Protein AF-A0A0Q6VWX6-F1 (afdb_monomer_lite)

Radius of gyration: 13.11 Å; chains: 1; bounding box: 34×36×34 Å

Secondary structure (DSSP, 8-state):
-------EEEEPSS--TTS-SEEEEETTTEEEEEEEEEE-TTT--EEEEEEE--TTSSSPEEEEEEE-TT-SPEEEEE------

Structure (mmCIF, N/CA/C/O backbone):
data_AF-A0A0Q6VWX6-F1
#
_entry.id   AF-A0A0Q6VWX6-F1
#
loop_
_atom_site.group_PDB
_atom_site.id
_atom_site.type_symbol
_atom_site.label_atom_id
_atom_site.label_alt_id
_atom_site.label_comp_id
_atom_site.label_asym_id
_atom_site.label_entity_id
_atom_site.label_seq_id
_atom_site.pdbx_PDB_ins_code
_atom_site.Cartn_x
_atom_site.Cartn_y
_atom_site.Cartn_z
_atom_site.occupancy
_atom_site.B_iso_or_equiv
_atom_site.auth_seq_id
_atom_site.auth_comp_id
_atom_site.auth_asym_id
_atom_site.auth_atom_id
_atom_site.pdbx_PDB_model_num
ATOM 1 N N . MET A 1 1 ? -4.051 -18.566 2.004 1.00 42.03 1 MET A N 1
ATOM 2 C CA . MET A 1 1 ? -3.134 -18.218 3.111 1.00 42.03 1 MET A CA 1
ATOM 3 C C . MET A 1 1 ? -2.333 -17.001 2.678 1.00 42.03 1 MET A C 1
ATOM 5 O O . MET A 1 1 ? -1.648 -17.089 1.665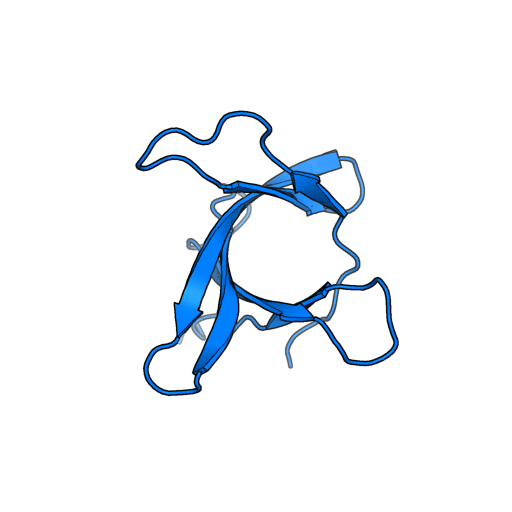 1.00 42.03 1 MET A O 1
ATOM 9 N N . ALA A 1 2 ? -2.500 -15.857 3.343 1.00 48.38 2 ALA A N 1
ATOM 10 C CA . ALA A 1 2 ? -1.686 -14.674 3.074 1.00 48.38 2 ALA A CA 1
ATOM 11 C C . ALA A 1 2 ? -0.339 -14.855 3.786 1.00 48.38 2 ALA A C 1
ATOM 13 O O . ALA A 1 2 ? -0.306 -15.079 4.992 1.00 48.38 2 ALA A O 1
ATOM 14 N N . THR A 1 3 ? 0.762 -14.829 3.039 1.00 47.53 3 THR A N 1
ATOM 15 C CA . THR A 1 3 ? 2.101 -14.792 3.633 1.00 47.53 3 THR A CA 1
ATOM 16 C C . THR A 1 3 ? 2.350 -13.370 4.119 1.00 47.53 3 THR A C 1
ATOM 18 O O . THR A 1 3 ? 2.299 -12.430 3.322 1.00 47.53 3 THR A O 1
ATOM 21 N N . ILE A 1 4 ? 2.595 -13.223 5.421 1.00 52.03 4 ILE A N 1
ATOM 22 C CA . ILE A 1 4 ? 3.060 -11.979 6.034 1.00 52.03 4 ILE A CA 1
ATOM 23 C C . ILE A 1 4 ? 4.566 -11.918 5.763 1.00 52.03 4 ILE A C 1
ATOM 25 O O . ILE A 1 4 ? 5.328 -12.728 6.284 1.00 52.03 4 ILE A O 1
ATOM 29 N N . GLY A 1 5 ? 4.975 -11.035 4.856 1.00 59.28 5 GLY A N 1
ATOM 30 C CA . GLY A 1 5 ? 6.379 -10.688 4.648 1.00 59.28 5 GLY A CA 1
ATOM 31 C C . GLY A 1 5 ? 6.721 -9.443 5.456 1.00 59.28 5 GLY A C 1
ATOM 32 O O . GLY A 1 5 ? 5.853 -8.604 5.691 1.00 59.28 5 GLY A O 1
ATOM 33 N N . THR A 1 6 ? 7.972 -9.305 5.877 1.00 59.91 6 THR A N 1
ATOM 34 C CA . THR A 1 6 ? 8.472 -8.032 6.397 1.00 59.91 6 THR A CA 1
ATOM 35 C C . THR A 1 6 ? 8.744 -7.100 5.215 1.00 59.91 6 THR A C 1
ATOM 37 O O . THR A 1 6 ? 9.476 -7.446 4.285 1.00 59.91 6 THR A O 1
ATOM 40 N N . PHE A 1 7 ? 8.119 -5.924 5.220 1.00 67.69 7 PHE A N 1
ATOM 41 C CA . PHE A 1 7 ? 8.284 -4.904 4.183 1.00 67.69 7 PHE A CA 1
ATOM 42 C C . PHE A 1 7 ? 8.689 -3.585 4.827 1.00 67.69 7 PHE A C 1
ATOM 44 O O . PHE A 1 7 ? 8.228 -3.250 5.918 1.00 67.69 7 PHE A O 1
ATOM 51 N N . THR A 1 8 ? 9.519 -2.814 4.134 1.00 69.31 8 THR A N 1
ATOM 52 C CA . THR A 1 8 ? 9.947 -1.492 4.591 1.00 69.31 8 THR A CA 1
ATOM 53 C C . THR A 1 8 ? 9.168 -0.438 3.817 1.00 69.31 8 THR A C 1
ATOM 55 O O . THR A 1 8 ? 9.216 -0.402 2.588 1.00 69.31 8 THR A O 1
ATOM 58 N N . SER A 1 9 ? 8.437 0.432 4.512 1.00 70.19 9 SER A N 1
ATOM 59 C CA . SER A 1 9 ? 7.731 1.554 3.888 1.00 70.19 9 SER A CA 1
ATOM 60 C C . SER A 1 9 ? 8.508 2.853 4.087 1.00 70.19 9 SER A C 1
ATOM 62 O O . SER A 1 9 ? 8.711 3.269 5.228 1.00 70.19 9 SER A O 1
ATOM 64 N N . ASN A 1 10 ? 8.887 3.530 3.002 1.00 77.94 10 ASN A N 1
ATOM 65 C CA . ASN A 1 10 ? 9.442 4.883 3.081 1.00 77.94 10 ASN A CA 1
ATOM 66 C C . ASN A 1 10 ? 8.339 5.911 2.844 1.00 77.94 10 ASN A C 1
ATOM 68 O O . ASN A 1 10 ? 7.585 5.816 1.872 1.00 77.94 10 ASN A O 1
ATOM 72 N N . ARG A 1 11 ? 8.254 6.905 3.730 1.00 77.38 11 ARG A N 1
ATOM 73 C CA . ARG A 1 11 ? 7.328 8.029 3.582 1.00 77.38 11 ARG A CA 1
ATOM 74 C C . ARG A 1 11 ? 7.808 8.946 2.462 1.00 77.38 11 ARG A C 1
ATOM 76 O O . ARG A 1 11 ? 8.979 9.305 2.411 1.00 77.38 11 ARG A O 1
ATOM 83 N N . VAL A 1 12 ? 6.893 9.337 1.584 1.00 78.88 12 VAL A N 1
ATOM 84 C CA . VAL A 1 12 ? 7.144 10.357 0.568 1.00 78.88 12 VAL A CA 1
ATOM 85 C C . VAL A 1 12 ? 6.930 11.719 1.219 1.00 78.88 12 VAL A C 1
ATOM 87 O O . VAL A 1 12 ? 5.855 12.006 1.738 1.00 78.88 12 VAL A O 1
ATOM 90 N N . GLU A 1 13 ? 7.971 12.546 1.226 1.00 70.31 13 GLU A N 1
ATOM 91 C CA . GLU A 1 13 ? 7.991 13.842 1.922 1.00 70.31 13 GLU A CA 1
ATOM 92 C C . GLU A 1 13 ? 7.109 14.892 1.226 1.00 70.31 13 GLU A C 1
ATOM 94 O O . GLU A 1 13 ? 6.594 15.799 1.870 1.00 70.31 13 GLU A O 1
ATOM 99 N N . ASN A 1 14 ? 6.900 14.733 -0.086 1.00 68.00 14 ASN A N 1
ATOM 100 C CA . ASN A 1 14 ? 6.074 15.599 -0.927 1.00 68.00 14 ASN A CA 1
ATOM 101 C C . ASN A 1 14 ? 5.206 14.747 -1.869 1.00 68.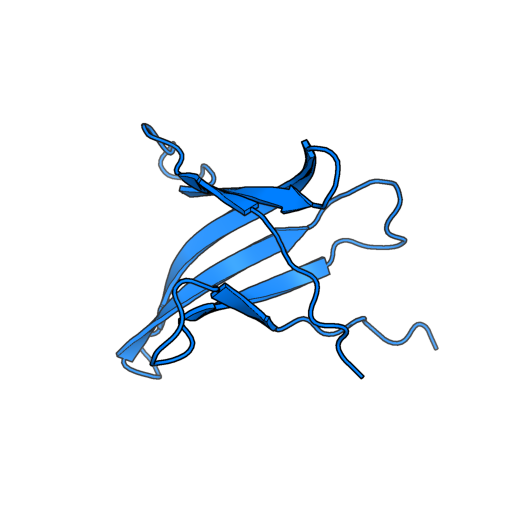00 14 ASN A C 1
ATOM 103 O O . ASN A 1 14 ? 5.537 14.595 -3.050 1.00 68.00 14 ASN A O 1
ATOM 107 N N . PRO A 1 15 ? 4.131 14.118 -1.368 1.00 69.00 15 PRO A N 1
ATOM 108 C CA . PRO A 1 15 ? 3.200 13.424 -2.241 1.00 69.00 15 PRO A CA 1
ATOM 109 C C . PRO A 1 15 ? 2.525 14.457 -3.151 1.00 69.00 15 PRO A C 1
ATOM 111 O O . PRO A 1 15 ? 2.036 15.483 -2.687 1.00 69.00 15 PRO A O 1
ATOM 114 N N . SER A 1 16 ? 2.495 14.214 -4.463 1.00 70.81 16 SER A N 1
ATOM 115 C CA . SER A 1 16 ? 1.569 14.957 -5.331 1.00 70.81 16 SER A CA 1
ATOM 116 C C . SER A 1 16 ? 0.124 14.690 -4.889 1.00 70.81 16 SER A C 1
ATOM 118 O O . SER A 1 16 ? -0.143 13.625 -4.339 1.00 70.81 16 SER A O 1
ATOM 120 N N . ASP A 1 17 ? -0.828 15.569 -5.217 1.00 68.38 17 ASP A N 1
ATOM 121 C CA . ASP A 1 17 ? -2.266 15.378 -4.919 1.00 68.38 17 ASP A CA 1
ATOM 122 C C . ASP A 1 17 ? -2.820 14.000 -5.335 1.00 68.38 17 ASP A C 1
ATOM 124 O O . ASP A 1 17 ? -3.738 13.464 -4.720 1.00 68.38 17 ASP A O 1
ATOM 128 N N . LYS A 1 18 ? -2.250 13.403 -6.389 1.00 70.94 18 LYS A N 1
ATOM 129 C CA . LYS A 1 18 ? -2.569 12.039 -6.857 1.00 70.94 18 LYS A CA 1
ATOM 130 C C . LYS A 1 18 ? -1.420 11.041 -6.671 1.00 70.94 18 LYS A C 1
ATOM 132 O O . LYS A 1 18 ? -1.504 9.899 -7.121 1.00 70.94 18 LYS A O 1
ATOM 137 N N . GLY A 1 19 ? -0.327 11.486 -6.065 1.00 76.50 19 GLY A N 1
ATOM 138 C CA . GLY A 1 19 ? 0.892 10.722 -5.861 1.00 76.50 19 GLY A CA 1
ATOM 139 C C . GLY A 1 19 ? 0.793 9.758 -4.678 1.00 76.50 19 GLY A C 1
ATOM 140 O O . GLY A 1 19 ? -0.114 9.861 -3.850 1.00 76.50 19 GLY A O 1
ATOM 141 N N . PRO A 1 20 ? 1.714 8.791 -4.601 1.00 82.62 20 PRO A N 1
ATOM 142 C CA . PRO A 1 20 ? 1.796 7.885 -3.468 1.00 82.62 20 PRO A CA 1
ATOM 143 C C . PRO A 1 20 ? 2.320 8.612 -2.226 1.00 82.62 20 PRO A C 1
ATOM 145 O O . PRO A 1 20 ? 3.263 9.396 -2.307 1.00 82.62 20 PRO A O 1
ATOM 148 N N . HIS A 1 21 ? 1.722 8.323 -1.071 1.00 83.00 21 HIS A N 1
ATOM 149 C CA . HIS A 1 21 ? 2.158 8.853 0.227 1.00 83.00 21 HIS A CA 1
ATOM 150 C C . HIS A 1 21 ? 3.321 8.047 0.810 1.00 83.00 21 HIS A C 1
ATOM 152 O O . HIS A 1 21 ? 4.149 8.571 1.552 1.00 83.00 21 HIS A O 1
ATOM 158 N N . PHE A 1 22 ? 3.390 6.767 0.458 1.00 82.69 22 PHE A N 1
ATOM 159 C CA . PHE A 1 22 ? 4.414 5.841 0.909 1.00 82.69 22 PHE A CA 1
ATOM 160 C C . PHE A 1 22 ? 4.856 4.964 -0.261 1.00 82.69 22 PHE A C 1
ATOM 162 O O . PHE A 1 22 ? 4.055 4.614 -1.128 1.00 82.69 22 PHE A O 1
ATOM 169 N N . ARG A 1 23 ? 6.132 4.590 -0.283 1.00 82.06 23 ARG A N 1
ATOM 170 C CA . ARG A 1 23 ? 6.678 3.588 -1.206 1.00 82.06 23 ARG A CA 1
ATOM 171 C C . ARG A 1 23 ? 6.992 2.319 -0.435 1.00 82.06 23 ARG A C 1
ATOM 173 O O . ARG A 1 23 ? 7.564 2.395 0.653 1.00 82.06 23 ARG A O 1
ATOM 180 N N . ILE A 1 24 ? 6.587 1.177 -0.980 1.00 79.12 24 ILE A N 1
ATOM 181 C CA . ILE A 1 24 ? 6.724 -0.128 -0.337 1.00 79.12 24 ILE A CA 1
ATOM 182 C C . ILE A 1 24 ? 7.887 -0.877 -0.975 1.00 79.12 24 ILE A C 1
ATOM 184 O O . ILE A 1 24 ? 7.891 -1.133 -2.181 1.00 79.12 24 ILE A O 1
ATOM 188 N N . TYR A 1 25 ? 8.845 -1.256 -0.137 1.00 76.44 25 TYR A N 1
ATOM 189 C CA . TYR A 1 25 ? 10.020 -2.021 -0.521 1.00 76.44 25 TYR A CA 1
ATOM 190 C C . TYR A 1 25 ? 9.977 -3.407 0.121 1.00 76.44 25 TYR A C 1
ATOM 192 O O . TYR A 1 25 ? 9.668 -3.549 1.306 1.00 76.44 25 TYR A O 1
ATOM 200 N N . ALA A 1 26 ? 10.302 -4.434 -0.659 1.00 70.44 26 ALA A N 1
ATOM 201 C CA . ALA A 1 26 ? 10.544 -5.775 -0.137 1.00 70.44 26 ALA A CA 1
ATOM 202 C C . ALA A 1 26 ? 11.992 -5.964 0.315 1.00 70.44 26 ALA A C 1
ATOM 204 O O . ALA A 1 26 ? 12.876 -5.148 0.030 1.00 70.44 26 ALA A O 1
ATOM 205 N N . ALA A 1 27 ? 12.228 -7.088 0.997 1.00 62.66 27 ALA A N 1
ATOM 206 C CA . ALA A 1 27 ? 13.563 -7.592 1.283 1.00 62.66 27 ALA A CA 1
ATOM 207 C C . ALA A 1 27 ? 14.454 -7.497 0.028 1.00 62.66 27 ALA A C 1
ATOM 209 O O . ALA A 1 27 ? 14.116 -8.033 -1.027 1.00 62.66 27 ALA A O 1
ATOM 210 N N . GLY A 1 28 ? 15.573 -6.775 0.147 1.00 62.19 28 GLY A N 1
ATOM 211 C CA . GLY A 1 28 ? 16.478 -6.484 -0.972 1.00 62.19 28 GLY A CA 1
ATOM 212 C C . GLY A 1 28 ? 16.291 -5.116 -1.643 1.00 62.19 28 GLY A C 1
ATOM 213 O O . GLY A 1 28 ? 16.849 -4.911 -2.714 1.00 62.19 28 GLY A O 1
ATOM 214 N N . ALA A 1 29 ? 15.542 -4.185 -1.033 1.00 65.50 29 ALA A N 1
ATOM 215 C CA . ALA A 1 29 ? 15.314 -2.824 -1.547 1.00 65.50 29 ALA A CA 1
ATOM 216 C C . ALA A 1 29 ? 14.620 -2.773 -2.924 1.00 65.50 29 ALA A C 1
ATOM 218 O O . ALA A 1 29 ? 14.710 -1.779 -3.644 1.00 65.50 29 ALA A O 1
ATOM 219 N N . VAL A 1 30 ? 13.893 -3.835 -3.273 1.00 70.50 30 VAL A N 1
ATOM 220 C CA . VAL A 1 30 ? 13.081 -3.892 -4.490 1.00 70.50 30 VAL A CA 1
ATOM 221 C C . VAL A 1 30 ? 11.789 -3.124 -4.242 1.00 70.50 30 VAL A C 1
ATOM 223 O O . VAL A 1 30 ? 11.048 -3.442 -3.309 1.00 70.50 30 VAL A O 1
ATOM 226 N N . GLU A 1 31 ? 11.529 -2.105 -5.060 1.00 78.56 31 GLU A N 1
ATOM 227 C CA . GLU A 1 31 ? 10.264 -1.369 -5.039 1.00 78.56 31 GLU A CA 1
ATOM 228 C C . GLU A 1 31 ? 9.154 -2.294 -5.544 1.00 78.56 31 GLU A C 1
ATOM 230 O O . GLU A 1 31 ? 9.082 -2.588 -6.730 1.00 78.56 31 GLU A O 1
ATOM 235 N N . LEU A 1 32 ? 8.301 -2.774 -4.636 1.00 77.00 32 LEU A N 1
ATOM 236 C CA . LEU A 1 32 ? 7.145 -3.586 -5.022 1.00 77.00 32 LEU A CA 1
ATOM 237 C C . LEU A 1 32 ? 5.946 -2.724 -5.410 1.00 77.00 32 LEU A C 1
ATOM 239 O O . LEU A 1 32 ? 5.047 -3.188 -6.110 1.00 77.00 32 LEU A O 1
ATOM 243 N N . GLY A 1 33 ? 5.893 -1.489 -4.910 1.00 84.44 33 GLY A N 1
ATOM 244 C CA . GLY A 1 33 ? 4.844 -0.557 -5.273 1.00 84.44 33 GLY A CA 1
ATOM 245 C C . GLY A 1 33 ? 4.675 0.596 -4.300 1.00 84.44 33 GLY A C 1
ATOM 246 O O . GLY A 1 33 ? 5.618 1.093 -3.684 1.00 84.44 33 GLY A O 1
ATOM 247 N N . ALA A 1 34 ? 3.433 1.040 -4.186 1.00 88.19 34 ALA A N 1
ATOM 248 C CA . ALA A 1 34 ? 3.079 2.310 -3.585 1.00 88.19 34 ALA A CA 1
ATOM 249 C C . ALA A 1 34 ? 1.894 2.172 -2.635 1.00 88.19 34 ALA A C 1
ATOM 251 O O . ALA A 1 34 ? 1.042 1.302 -2.801 1.00 88.19 34 ALA A O 1
ATOM 252 N N . ALA A 1 35 ? 1.824 3.067 -1.658 1.00 86.38 35 ALA A N 1
ATOM 253 C CA . ALA A 1 35 ? 0.740 3.143 -0.705 1.00 86.38 35 ALA A CA 1
ATOM 254 C C . ALA A 1 35 ? 0.215 4.576 -0.541 1.00 86.38 35 ALA A C 1
ATOM 256 O O . ALA A 1 35 ? 0.946 5.567 -0.607 1.00 86.38 35 ALA A O 1
ATOM 257 N N . TRP A 1 36 ? -1.091 4.668 -0.334 1.00 87.81 36 TRP A N 1
ATOM 258 C CA . TRP A 1 36 ? -1.861 5.888 -0.170 1.00 87.81 36 TRP A CA 1
ATOM 259 C C . TRP A 1 36 ? -2.578 5.822 1.163 1.00 87.81 36 TRP A C 1
ATOM 261 O O . TRP A 1 36 ? -3.305 4.865 1.434 1.00 87.81 36 TRP A O 1
ATOM 271 N N . GLN A 1 37 ? -2.398 6.854 1.977 1.00 84.56 37 GLN A N 1
ATOM 272 C CA . GLN A 1 37 ? -3.157 6.982 3.205 1.00 84.56 37 GLN A CA 1
ATOM 273 C C . GLN A 1 37 ? -4.605 7.310 2.867 1.00 84.56 37 GLN A C 1
ATOM 275 O O . GLN A 1 37 ? -4.882 8.263 2.139 1.00 84.56 37 GLN A O 1
ATOM 280 N N . LYS A 1 38 ? -5.519 6.473 3.352 1.00 84.38 38 LYS A N 1
ATOM 281 C CA . LYS A 1 38 ? -6.953 6.658 3.198 1.00 84.38 38 LYS A CA 1
ATOM 282 C C . LYS A 1 38 ? -7.626 6.578 4.555 1.00 84.38 38 LYS A C 1
ATOM 284 O O . LYS A 1 38 ? -7.257 5.785 5.414 1.00 84.38 38 LYS A O 1
ATOM 289 N N . HIS A 1 39 ? -8.646 7.400 4.712 1.00 81.69 39 HIS A N 1
ATOM 290 C CA . HIS A 1 39 ? -9.527 7.348 5.858 1.00 81.69 39 HIS A CA 1
ATOM 291 C C . HIS A 1 39 ? -10.787 6.580 5.464 1.00 81.69 39 HIS A C 1
ATOM 293 O O . HIS A 1 39 ? -11.373 6.843 4.411 1.00 81.69 39 HIS A O 1
ATOM 299 N N . SER A 1 40 ? -11.181 5.592 6.263 1.00 77.12 40 SER A N 1
ATOM 300 C CA . SER A 1 40 ? -12.423 4.859 6.032 1.00 77.12 40 SER A CA 1
ATOM 301 C C . SER A 1 40 ? -13.565 5.557 6.754 1.00 77.12 40 SER A C 1
ATOM 303 O O . SER A 1 40 ? -13.676 5.441 7.969 1.00 77.12 40 SER A O 1
ATOM 305 N N . GLU A 1 41 ? -14.464 6.213 6.023 1.00 75.81 41 GLU A N 1
ATOM 306 C CA . GLU A 1 41 ? -15.673 6.809 6.617 1.00 75.81 41 GLU A CA 1
ATOM 307 C C . GLU A 1 41 ? -16.591 5.748 7.250 1.00 75.81 41 GLU A C 1
ATOM 309 O O . GLU A 1 41 ? -17.318 6.021 8.200 1.00 75.81 41 GLU A O 1
ATOM 314 N N . GLN A 1 42 ? -16.530 4.509 6.751 1.00 74.81 42 GLN A N 1
ATOM 315 C CA . GLN A 1 42 ? -17.411 3.422 7.175 1.00 74.81 42 GLN A CA 1
ATOM 316 C C . GLN A 1 42 ? -16.956 2.745 8.476 1.00 74.81 42 GLN A C 1
ATOM 318 O O . GLN A 1 42 ? -17.780 2.237 9.231 1.00 74.81 42 GLN A O 1
ATOM 323 N N . THR A 1 43 ? -15.646 2.705 8.733 1.00 71.38 43 THR A N 1
ATOM 324 C CA . THR A 1 43 ? -15.071 2.092 9.946 1.00 71.38 43 THR A CA 1
ATOM 325 C C . THR A 1 43 ? -14.449 3.118 10.891 1.00 71.38 43 THR A C 1
ATOM 327 O O . THR A 1 43 ? -14.068 2.752 12.000 1.00 71.38 43 THR A O 1
ATOM 330 N N . GLY A 1 44 ? -14.328 4.380 10.464 1.00 77.00 44 GLY A N 1
ATOM 331 C CA . GLY A 1 44 ? -13.669 5.464 11.196 1.00 77.00 44 GLY A CA 1
ATOM 332 C C . GLY A 1 44 ? -12.169 5.251 11.407 1.00 77.00 44 GLY A C 1
ATOM 333 O O . GLY A 1 44 ? -11.570 5.935 12.231 1.00 77.00 44 GLY A O 1
ATOM 334 N N . ARG A 1 45 ? -11.566 4.273 10.720 1.00 78.06 45 ARG A N 1
ATOM 335 C CA . ARG A 1 45 ? -10.157 3.901 10.882 1.00 78.06 45 ARG A CA 1
ATOM 336 C C . ARG A 1 45 ? -9.340 4.347 9.686 1.00 78.06 45 ARG A C 1
ATOM 338 O O . ARG A 1 45 ? -9.765 4.199 8.535 1.00 78.06 45 ARG A O 1
ATOM 345 N N . ASP A 1 46 ? -8.145 4.829 9.975 1.00 81.12 46 ASP A N 1
ATOM 346 C CA . ASP A 1 46 ? -7.128 5.086 8.972 1.00 81.12 46 ASP A CA 1
ATOM 347 C C . ASP A 1 46 ? -6.547 3.760 8.479 1.00 81.12 46 ASP A C 1
ATOM 349 O O . ASP A 1 46 ? -6.238 2.857 9.256 1.00 81.12 46 ASP A O 1
ATOM 353 N N . TYR A 1 47 ? -6.441 3.626 7.162 1.00 82.56 47 TYR A N 1
ATOM 354 C CA . TYR A 1 47 ? -5.818 2.481 6.518 1.00 82.56 47 TYR A CA 1
ATOM 355 C C . TYR A 1 47 ? -4.926 2.957 5.379 1.00 82.56 47 TYR A C 1
ATOM 357 O O . TYR A 1 47 ? -5.170 3.967 4.715 1.00 82.56 47 TYR A O 1
ATOM 365 N N . LEU A 1 48 ? -3.867 2.208 5.120 1.00 83.75 48 LEU A N 1
ATOM 366 C CA . LEU A 1 48 ? -2.974 2.486 4.011 1.00 83.75 48 LEU A CA 1
ATOM 367 C C . LEU A 1 48 ? -3.376 1.581 2.843 1.00 83.75 48 LEU A C 1
ATOM 369 O O . LEU A 1 48 ? -3.176 0.369 2.866 1.00 83.75 48 LEU A O 1
ATOM 373 N N . SER A 1 49 ? -3.969 2.162 1.805 1.00 85.81 49 SER A N 1
ATOM 374 C CA . SER A 1 49 ? -4.270 1.449 0.565 1.00 85.81 49 SER A CA 1
ATOM 375 C C . SER A 1 49 ? -2.975 1.245 -0.206 1.00 85.81 49 SER A C 1
ATOM 377 O O . SER A 1 49 ? -2.329 2.218 -0.570 1.00 85.81 49 SER A O 1
ATOM 379 N N . VAL A 1 50 ? -2.613 0.009 -0.512 1.00 85.19 50 VAL A N 1
ATOM 380 C CA . VAL A 1 50 ? -1.375 -0.339 -1.215 1.00 85.19 50 VAL A CA 1
ATOM 381 C C . VAL A 1 50 ? -1.696 -0.914 -2.582 1.00 85.19 50 VAL A C 1
ATOM 383 O O . VAL A 1 50 ? -2.611 -1.723 -2.730 1.00 85.19 50 VAL A O 1
ATOM 386 N N . LYS A 1 51 ? -0.914 -0.530 -3.583 1.00 85.88 51 LYS A N 1
ATOM 387 C CA . LYS A 1 51 ? -0.896 -1.156 -4.898 1.00 85.88 51 LYS A CA 1
ATOM 388 C C . LYS A 1 51 ? 0.520 -1.641 -5.177 1.00 85.88 51 LYS A C 1
ATOM 390 O O . LYS A 1 51 ? 1.440 -0.828 -5.253 1.00 85.88 51 LYS A O 1
ATOM 3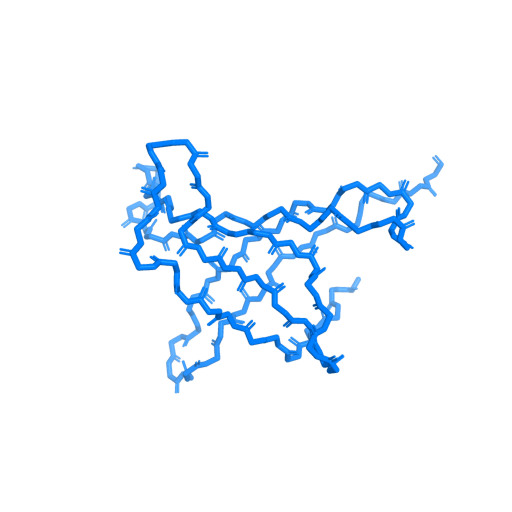95 N N . LEU A 1 52 ? 0.670 -2.950 -5.331 1.00 82.69 52 LEU A N 1
ATOM 396 C CA . LEU A 1 52 ? 1.906 -3.589 -5.756 1.00 82.69 52 LEU A CA 1
ATOM 397 C C . LEU A 1 52 ? 1.783 -3.911 -7.245 1.00 82.69 52 LEU A C 1
ATOM 399 O O . LEU A 1 52 ? 0.931 -4.700 -7.653 1.00 82.69 52 LEU A O 1
ATOM 403 N N . ASP A 1 53 ? 2.589 -3.241 -8.052 1.00 79.88 53 ASP A N 1
ATOM 404 C CA . ASP A 1 53 ? 2.557 -3.293 -9.513 1.00 79.88 53 ASP A CA 1
ATOM 405 C C . ASP A 1 53 ? 3.990 -3.575 -9.963 1.00 79.88 53 ASP A C 1
ATOM 407 O O . ASP A 1 53 ? 4.742 -2.672 -10.311 1.00 79.88 53 ASP A O 1
ATOM 411 N N . ASP A 1 54 ? 4.395 -4.834 -9.820 1.00 73.81 54 ASP A N 1
ATOM 412 C CA . ASP A 1 54 ? 5.718 -5.308 -10.214 1.00 73.81 54 ASP A CA 1
ATOM 413 C C . ASP A 1 54 ? 5.557 -6.294 -11.382 1.00 73.81 54 ASP A C 1
ATOM 415 O O . ASP A 1 54 ? 4.665 -7.147 -11.328 1.00 73.81 54 ASP A O 1
ATOM 419 N N . PRO A 1 55 ? 6.388 -6.211 -12.436 1.00 72.38 55 PRO A N 1
ATOM 420 C CA . PRO A 1 55 ? 6.308 -7.103 -13.594 1.00 72.38 55 PRO A CA 1
ATOM 421 C C . PRO A 1 55 ? 6.555 -8.584 -13.264 1.00 72.38 55 PRO A C 1
ATOM 423 O O . PRO A 1 55 ? 6.206 -9.446 -14.070 1.00 72.38 55 PRO A O 1
ATOM 426 N N . SER A 1 56 ? 7.124 -8.909 -12.098 1.00 70.25 56 SER A N 1
ATOM 427 C CA . SER A 1 56 ? 7.230 -10.292 -11.613 1.00 70.25 56 SER A CA 1
ATOM 428 C C . SER A 1 56 ? 5.888 -10.826 -11.107 1.00 70.25 56 SER A C 1
ATOM 430 O O . SER A 1 56 ? 5.723 -12.041 -10.968 1.00 70.25 56 SER A O 1
ATOM 432 N N . PHE A 1 57 ? 4.914 -9.952 -10.824 1.00 70.38 57 PHE A N 1
ATOM 433 C CA . PHE A 1 57 ? 3.560 -10.365 -10.491 1.00 70.38 57 PHE A CA 1
ATOM 434 C C . PHE A 1 57 ? 2.727 -10.583 -11.760 1.00 70.38 57 PHE A C 1
ATOM 436 O O . PHE A 1 57 ? 2.726 -9.757 -12.670 1.00 70.38 57 PHE A O 1
ATOM 443 N N . PRO A 1 58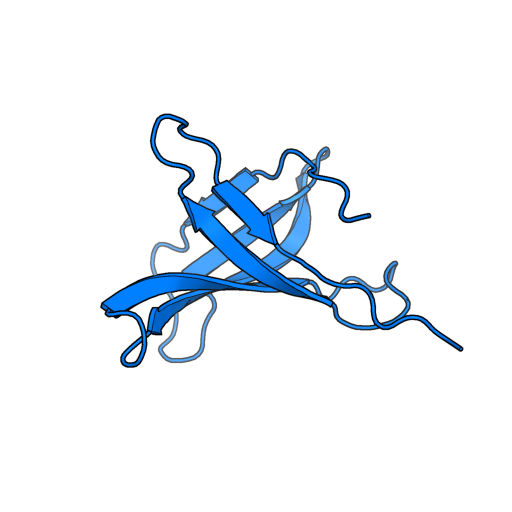 ? 1.938 -11.670 -11.822 1.00 71.94 58 PRO A N 1
ATOM 444 C CA . PRO A 1 58 ? 1.084 -11.953 -12.975 1.00 71.94 58 PRO A CA 1
ATOM 445 C C . PRO A 1 58 ? -0.058 -10.941 -13.158 1.00 71.94 58 PRO A C 1
ATOM 447 O O . PRO A 1 58 ? -0.670 -10.901 -14.224 1.00 71.94 58 PRO A O 1
ATOM 450 N N . ALA A 1 59 ? -0.384 -10.184 -12.110 1.00 78.38 59 ALA A N 1
ATOM 451 C CA . ALA A 1 59 ? -1.359 -9.105 -12.106 1.00 78.38 59 ALA A CA 1
ATOM 452 C C . ALA A 1 59 ? -1.036 -8.134 -10.955 1.00 78.38 59 ALA A C 1
ATOM 454 O O . ALA A 1 59 ? -0.441 -8.565 -9.961 1.00 78.38 59 ALA A O 1
ATOM 455 N N . PRO A 1 60 ? -1.471 -6.864 -11.041 1.00 79.62 60 PRO A N 1
ATOM 456 C CA . PRO A 1 60 ? -1.354 -5.918 -9.938 1.00 79.62 60 PRO A CA 1
ATOM 457 C C . PRO A 1 60 ? -2.058 -6.443 -8.684 1.00 79.62 60 PRO A C 1
ATOM 459 O O . PRO A 1 60 ? -3.195 -6.918 -8.749 1.00 79.62 60 PRO A O 1
ATOM 462 N N . ILE A 1 61 ? -1.397 -6.334 -7.535 1.00 81.62 61 ILE A N 1
ATOM 463 C CA . ILE A 1 61 ? -1.942 -6.751 -6.243 1.00 81.62 61 ILE A CA 1
ATOM 464 C C . ILE A 1 61 ? -2.389 -5.509 -5.483 1.00 81.62 61 ILE A C 1
ATOM 466 O O . ILE A 1 61 ? -1.607 -4.595 -5.226 1.00 81.62 61 ILE A O 1
ATOM 470 N N . TYR A 1 62 ? -3.652 -5.505 -5.075 1.00 83.38 62 TYR A N 1
ATOM 471 C CA . TYR A 1 62 ? -4.191 -4.500 -4.171 1.00 83.38 62 TYR A CA 1
ATOM 472 C C . TYR A 1 62 ? -4.146 -5.046 -2.751 1.00 83.38 62 TYR A C 1
ATOM 474 O O . TYR A 1 62 ? -4.628 -6.147 -2.477 1.00 83.38 62 TYR A O 1
ATOM 482 N N . ALA A 1 63 ? -3.539 -4.278 -1.860 1.00 82.12 63 ALA A N 1
ATOM 483 C CA . ALA A 1 63 ? -3.343 -4.653 -0.477 1.00 82.12 63 ALA A CA 1
ATOM 484 C C . ALA A 1 63 ? -3.757 -3.512 0.454 1.00 82.12 63 ALA A C 1
ATOM 486 O O . ALA A 1 63 ? -3.934 -2.365 0.046 1.00 82.12 63 ALA A O 1
ATOM 487 N N . THR A 1 64 ? -3.954 -3.831 1.722 1.00 82.94 64 THR A N 1
ATOM 488 C CA . THR A 1 64 ? -4.297 -2.876 2.770 1.00 82.94 64 THR A CA 1
ATOM 489 C C . THR A 1 64 ? -3.314 -3.057 3.908 1.00 82.94 64 THR A C 1
ATOM 491 O O . THR A 1 64 ? -3.232 -4.131 4.494 1.00 82.94 64 THR A O 1
ATOM 494 N N . LEU A 1 65 ? -2.538 -2.016 4.182 1.00 78.25 65 LEU A N 1
ATOM 495 C CA . LEU A 1 65 ? -1.653 -1.934 5.332 1.00 78.25 65 LEU A CA 1
ATOM 496 C C . LEU A 1 65 ? -2.459 -1.392 6.516 1.00 78.25 65 LEU A C 1
ATOM 498 O O . LEU A 1 65 ? -3.093 -0.338 6.416 1.00 78.25 65 LEU A O 1
ATOM 502 N N . THR A 1 66 ? -2.429 -2.125 7.622 1.00 75.25 66 THR A N 1
ATOM 503 C CA . THR A 1 66 ? -3.007 -1.718 8.904 1.00 75.25 66 THR A CA 1
ATOM 504 C C . THR A 1 66 ? -1.946 -1.836 9.983 1.00 75.25 66 THR A C 1
ATOM 506 O O . THR A 1 66 ? -1.175 -2.795 9.996 1.00 75.25 66 THR A O 1
ATOM 509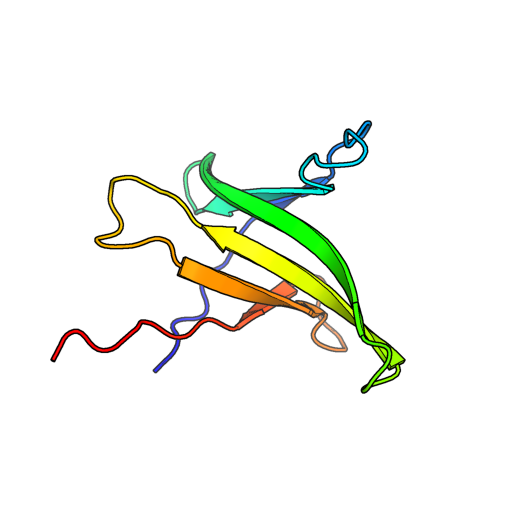 N N . GLU A 1 67 ? -1.898 -0.863 10.883 1.00 68.62 67 GLU A N 1
ATOM 510 C CA . GLU A 1 67 ? -1.087 -0.965 12.094 1.00 68.62 67 GLU A CA 1
ATOM 511 C C . GLU A 1 67 ? -1.650 -2.094 12.966 1.00 68.62 67 GLU A C 1
ATOM 513 O O . GLU A 1 67 ? -2.868 -2.192 13.154 1.00 68.62 67 GLU A O 1
ATOM 518 N N . VAL A 1 68 ? -0.774 -2.979 13.445 1.00 63.56 68 VAL A N 1
ATOM 519 C CA . VAL A 1 68 ? -1.129 -3.969 14.465 1.00 63.56 68 VAL A CA 1
ATOM 520 C C . VAL A 1 68 ? -0.832 -3.345 15.818 1.00 63.56 68 VAL A C 1
ATOM 522 O O . VAL A 1 68 ? 0.260 -2.837 16.067 1.00 63.56 68 VAL A O 1
ATOM 525 N N . GLU A 1 69 ? -1.839 -3.328 16.683 1.00 52.22 69 GLU A N 1
ATOM 526 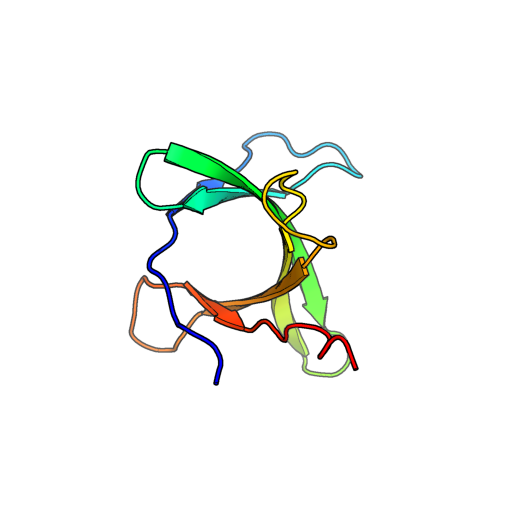C CA . GLU A 1 69 ? -1.759 -2.691 17.992 1.00 52.22 69 GLU A CA 1
ATOM 527 C C . GLU A 1 69 ? -0.674 -3.375 18.847 1.00 52.22 69 GLU A C 1
ATOM 529 O O . GLU A 1 69 ? -0.833 -4.521 19.262 1.00 52.22 69 GLU A O 1
ATOM 534 N N . GLY A 1 70 ? 0.446 -2.679 19.081 1.00 52.62 70 GLY A N 1
ATOM 535 C CA . GLY A 1 70 ? 1.574 -3.167 19.888 1.00 52.62 70 GLY A CA 1
ATOM 536 C C . GLY A 1 70 ? 2.884 -3.401 19.128 1.00 52.62 70 GLY A C 1
ATOM 537 O O . GLY A 1 70 ? 3.919 -3.591 19.767 1.00 52.62 70 GLY A O 1
ATOM 538 N N . GLU A 1 71 ? 2.882 -3.319 17.796 1.00 55.19 71 GLU A N 1
ATOM 539 C CA . GLU A 1 71 ? 4.065 -3.558 16.965 1.00 55.19 71 GLU A CA 1
ATOM 540 C C . GLU A 1 71 ? 4.359 -2.326 16.094 1.00 55.19 71 GLU A C 1
ATOM 542 O O . GLU A 1 71 ? 3.455 -1.668 15.587 1.00 55.19 71 GLU A O 1
ATOM 547 N N . LYS A 1 72 ? 5.642 -1.998 15.875 1.00 54.97 72 LYS A N 1
ATOM 548 C CA . LYS A 1 72 ? 6.040 -0.988 14.863 1.00 54.97 72 LYS A CA 1
ATOM 549 C C . LYS A 1 72 ? 5.893 -1.516 13.428 1.00 54.97 72 LYS A C 1
ATOM 551 O O . LYS A 1 72 ? 6.348 -0.880 12.478 1.00 54.97 72 LYS A O 1
ATOM 556 N N . GLU A 1 73 ? 5.332 -2.708 13.291 1.00 60.25 73 GLU A N 1
ATOM 557 C CA . GLU A 1 73 ? 5.223 -3.468 12.062 1.00 60.25 73 GLU A CA 1
ATOM 558 C C . GLU A 1 73 ? 3.828 -3.254 11.478 1.00 60.25 73 GLU A C 1
ATOM 560 O O . GLU A 1 73 ? 2.806 -3.377 12.153 1.00 60.25 73 GLU A O 1
ATOM 565 N N . LEU A 1 74 ? 3.788 -2.885 10.201 1.00 65.69 74 LEU A N 1
ATOM 566 C CA . LEU A 1 74 ? 2.540 -2.706 9.477 1.00 65.69 74 LEU A CA 1
ATOM 567 C C . LEU A 1 74 ? 2.127 -4.050 8.880 1.00 65.69 74 LEU A C 1
ATOM 569 O O . LEU A 1 74 ? 2.882 -4.659 8.118 1.00 65.69 74 LEU A O 1
ATOM 573 N N . GLN A 1 75 ? 0.911 -4.502 9.172 1.00 69.69 75 GLN A N 1
ATOM 574 C CA . GLN A 1 75 ? 0.388 -5.731 8.596 1.00 69.69 75 GLN A CA 1
ATOM 575 C C . GLN A 1 75 ? -0.189 -5.459 7.212 1.00 69.69 75 GLN A C 1
ATOM 577 O O . GLN A 1 75 ? -1.174 -4.738 7.055 1.00 69.69 75 GLN A O 1
ATOM 582 N N . LEU A 1 76 ? 0.412 -6.091 6.205 1.00 73.88 76 LEU A N 1
ATOM 583 C CA . LEU A 1 76 ? -0.067 -6.086 4.829 1.00 73.88 76 LEU A CA 1
ATOM 584 C C . LEU A 1 76 ? -1.118 -7.186 4.637 1.00 73.88 76 LEU A C 1
ATOM 586 O O . LEU A 1 76 ? -0.796 -8.372 4.565 1.00 73.88 76 LEU A O 1
ATOM 590 N N . ILE A 1 77 ? -2.376 -6.790 4.485 1.00 77.06 77 ILE A N 1
ATOM 591 C CA . ILE A 1 77 ? -3.483 -7.680 4.142 1.00 77.06 77 ILE A CA 1
ATOM 592 C C . ILE A 1 77 ? -3.670 -7.636 2.630 1.00 77.06 77 ILE A C 1
ATOM 594 O O . ILE A 1 77 ? -3.980 -6.594 2.058 1.00 77.06 77 ILE A O 1
ATOM 598 N N . TRP A 1 78 ? -3.493 -8.770 1.965 1.00 75.25 78 TRP A N 1
ATOM 599 C CA . TRP A 1 78 ? -3.661 -8.884 0.522 1.00 75.25 78 TRP A CA 1
ATOM 600 C C . TRP A 1 78 ? -4.281 -10.230 0.178 1.00 75.25 78 TRP A C 1
ATOM 602 O O . TRP A 1 78 ? -4.062 -11.231 0.861 1.00 75.25 78 TRP A O 1
ATOM 612 N N . SER A 1 79 ? -5.072 -10.253 -0.888 1.00 67.25 79 SER A N 1
ATOM 613 C CA . SER A 1 79 ? -5.632 -11.483 -1.439 1.00 67.25 79 SER A CA 1
ATOM 614 C C . SER A 1 79 ? -5.158 -11.621 -2.872 1.00 67.25 79 SER A C 1
ATOM 616 O O . SER A 1 79 ? -5.297 -10.694 -3.669 1.00 67.25 79 SER A O 1
ATOM 618 N N . ARG A 1 80 ? -4.589 -12.778 -3.214 1.00 64.31 80 ARG A N 1
ATOM 619 C CA . ARG A 1 80 ? -4.350 -13.101 -4.619 1.00 64.31 80 ARG A CA 1
ATOM 620 C C . ARG A 1 80 ? -5.694 -13.419 -5.261 1.00 64.31 80 ARG A C 1
ATOM 622 O O . ARG A 1 80 ? -6.404 -14.252 -4.694 1.00 64.31 80 ARG A O 1
ATOM 629 N N . PRO A 1 81 ? -6.044 -12.824 -6.415 1.00 57.81 81 PRO A N 1
ATOM 630 C CA . PRO A 1 81 ? -7.095 -13.406 -7.227 1.00 57.81 81 PRO A CA 1
ATOM 631 C C . PRO A 1 81 ? -6.639 -14.829 -7.550 1.00 57.81 81 PRO A C 1
ATOM 633 O O . PRO A 1 81 ? -5.561 -15.032 -8.116 1.00 57.81 81 PRO A O 1
ATOM 636 N N . ASN A 1 82 ? -7.402 -15.817 -7.087 1.00 52.84 82 ASN A N 1
ATOM 637 C CA . ASN A 1 82 ? -7.191 -17.193 -7.494 1.00 52.84 82 ASN A CA 1
ATOM 638 C C . ASN A 1 82 ? -7.402 -17.196 -9.010 1.00 52.84 82 ASN A C 1
ATOM 640 O O . ASN A 1 82 ? -8.518 -16.958 -9.464 1.00 52.84 82 ASN A O 1
ATOM 644 N N . ARG A 1 83 ? -6.321 -17.344 -9.783 1.00 54.19 83 ARG A N 1
ATOM 645 C CA . ARG A 1 83 ? -6.431 -17.730 -11.189 1.00 54.19 83 ARG A CA 1
ATOM 646 C C . ARG A 1 83 ? -6.987 -19.152 -11.175 1.00 54.19 83 ARG A C 1
ATOM 648 O O . ARG A 1 83 ? -6.215 -20.093 -11.025 1.00 54.19 83 ARG A O 1
ATOM 655 N N . ASP A 1 84 ? -8.309 -19.257 -11.175 1.00 47.78 84 ASP A N 1
ATOM 656 C CA . ASP A 1 84 ? -8.990 -20.362 -11.842 1.00 47.78 84 ASP A CA 1
ATOM 657 C C . ASP A 1 84 ? -9.038 -20.027 -13.339 1.00 47.78 84 ASP A C 1
ATOM 659 O O . ASP A 1 84 ? -9.410 -18.869 -13.654 1.00 47.78 84 ASP A O 1
#

Sequence (84 aa):
MATIGTFTSNRVENPSDKGPHFRIYAAGAVELGAAWQKHSEQTGRDYLSVKLDDPSFPAPIYATLTEVEGEKELQLIWSRPNRD

pLDDT: mean 72.02, std 10.93, range [42.03, 88.19]

Foldseek 3Di:
DDDWAFWDKDADPDADPPGARIFIAHDPRHGQFGWHWDADPPVRDIKIWTWGDDPVDPDIWIWIWDDDPPDPTTTTGTDDPPPD